Protein AF-A0A940ZZE0-F1 (afdb_monomer)

Structure (mmCIF, N/CA/C/O backbone):
data_AF-A0A940ZZE0-F1
#
_entry.id   AF-A0A940ZZE0-F1
#
loop_
_atom_site.group_PDB
_atom_site.id
_atom_site.type_symbol
_atom_site.label_atom_id
_atom_site.label_alt_id
_atom_site.label_comp_id
_atom_site.label_asym_id
_atom_site.label_entity_id
_atom_site.label_seq_id
_atom_site.pdbx_PDB_ins_code
_atom_site.Cartn_x
_atom_site.Cartn_y
_atom_site.Cartn_z
_atom_site.occupancy
_atom_site.B_iso_or_equiv
_atom_site.auth_seq_id
_atom_site.auth_comp_id
_atom_site.auth_asym_id
_atom_site.auth_atom_id
_atom_site.pdbx_PDB_model_num
ATOM 1 N N . MET A 1 1 ? -37.989 -3.573 22.981 1.00 34.88 1 MET A N 1
ATOM 2 C CA . MET A 1 1 ? -37.420 -4.863 22.551 1.00 34.88 1 MET A CA 1
ATOM 3 C C . MET A 1 1 ? -35.930 -4.614 22.302 1.00 34.88 1 MET A C 1
ATOM 5 O O . MET A 1 1 ? -35.555 -4.321 21.182 1.00 34.88 1 MET A O 1
ATOM 9 N N . GLU A 1 2 ? -35.185 -4.220 23.341 1.00 42.56 2 GLU A N 1
ATOM 10 C CA . GLU A 1 2 ? -34.459 -5.077 24.316 1.00 42.56 2 GLU A CA 1
ATOM 11 C C . GLU A 1 2 ? -32.979 -5.145 23.878 1.00 42.56 2 GLU A C 1
ATOM 13 O O . GLU A 1 2 ? -32.651 -5.805 22.905 1.00 42.56 2 GLU A O 1
ATOM 18 N N . ASN A 1 3 ? -32.125 -4.195 24.285 1.00 46.03 3 ASN A N 1
ATOM 19 C CA . ASN A 1 3 ? -31.324 -4.215 25.523 1.00 46.03 3 ASN A CA 1
ATOM 20 C C . ASN A 1 3 ? -30.795 -5.614 25.870 1.00 46.03 3 ASN A C 1
ATOM 22 O O . ASN A 1 3 ? -31.609 -6.418 26.294 1.00 46.03 3 ASN A O 1
ATOM 26 N N . ALA A 1 4 ? -29.470 -5.846 25.783 1.00 38.81 4 ALA A N 1
ATOM 27 C CA . ALA A 1 4 ? -28.677 -6.624 26.766 1.00 38.81 4 ALA A CA 1
ATOM 28 C C . ALA A 1 4 ? -27.261 -7.065 26.296 1.00 38.81 4 ALA A C 1
ATOM 30 O O . ALA A 1 4 ? -26.872 -8.194 26.555 1.00 38.81 4 ALA A O 1
ATOM 31 N N . GLU A 1 5 ? -26.425 -6.203 25.700 1.00 46.56 5 GLU A N 1
ATOM 32 C CA . GLU A 1 5 ? -24.957 -6.457 25.679 1.00 46.56 5 GLU A CA 1
ATOM 33 C C . GLU A 1 5 ? -24.127 -5.252 26.155 1.00 46.56 5 GLU A C 1
ATOM 35 O O . GLU A 1 5 ? -22.946 -5.088 25.870 1.00 46.56 5 GLU A O 1
ATOM 40 N N . THR A 1 6 ? -24.733 -4.444 27.022 1.00 44.09 6 THR A N 1
ATOM 41 C CA . THR A 1 6 ? -24.034 -3.647 28.042 1.00 44.09 6 THR A CA 1
ATOM 42 C C . THR A 1 6 ? -23.605 -4.501 29.247 1.00 44.09 6 THR A C 1
ATOM 44 O O . THR A 1 6 ? -23.423 -3.980 30.348 1.00 44.09 6 THR A O 1
ATOM 47 N N . LEU A 1 7 ? -23.433 -5.816 29.074 1.00 39.84 7 LEU A N 1
ATOM 48 C CA . LEU A 1 7 ? -23.031 -6.727 30.141 1.00 39.84 7 LEU A CA 1
ATOM 49 C C . LEU A 1 7 ? -21.526 -7.013 30.077 1.00 39.84 7 LEU A C 1
ATOM 51 O O . LEU A 1 7 ? -21.023 -7.752 29.238 1.00 39.84 7 LEU A O 1
ATOM 55 N N . SER A 1 8 ? -20.834 -6.432 31.062 1.00 38.31 8 SER A N 1
ATOM 56 C CA . SER A 1 8 ? -19.508 -6.809 31.565 1.00 38.31 8 SER A CA 1
ATOM 57 C C . SER A 1 8 ? -18.321 -6.662 30.604 1.00 38.31 8 SER A C 1
ATOM 59 O O . SER A 1 8 ? -17.751 -7.640 30.137 1.00 38.31 8 SER A O 1
ATOM 61 N N . PHE A 1 9 ? -17.833 -5.427 30.443 1.00 41.31 9 PHE A N 1
ATOM 62 C CA . PHE A 1 9 ? -16.424 -5.180 30.109 1.00 41.31 9 PHE A CA 1
ATOM 63 C C . PHE A 1 9 ? -15.627 -4.959 31.420 1.00 41.31 9 PHE A C 1
ATOM 65 O O . PHE A 1 9 ? -15.465 -3.809 31.838 1.00 41.31 9 PHE A O 1
ATOM 72 N N . PRO A 1 10 ? -15.106 -5.997 32.116 1.00 45.44 10 PRO A N 1
ATOM 73 C CA . PRO A 1 10 ? -14.154 -5.803 33.204 1.00 45.44 10 PRO A CA 1
ATOM 74 C C . PRO A 1 10 ? -12.768 -5.527 32.607 1.00 45.44 10 PRO A C 1
ATOM 76 O O . PRO A 1 10 ? -11.838 -6.308 32.747 1.00 45.44 10 PRO A O 1
ATOM 79 N N . TYR A 1 11 ? -12.610 -4.396 31.924 1.00 50.31 11 TYR A N 1
ATOM 80 C CA . TYR A 1 11 ? -11.310 -3.948 31.422 1.00 50.31 11 TYR A CA 1
ATOM 81 C C . TYR A 1 11 ? -11.148 -2.504 31.844 1.00 50.31 11 TYR A C 1
ATOM 83 O O . TYR A 1 11 ? -11.247 -1.554 31.066 1.00 50.31 11 TYR A O 1
ATOM 91 N N . ARG A 1 12 ? -10.911 -2.351 33.143 1.00 50.38 12 ARG A N 1
ATOM 92 C CA . ARG A 1 12 ? -10.324 -1.151 33.718 1.00 50.38 12 ARG A CA 1
ATOM 93 C C . ARG A 1 12 ? -8.897 -1.040 33.160 1.00 50.38 12 ARG A C 1
ATOM 95 O O . ARG A 1 12 ? -7.935 -1.370 33.841 1.00 50.38 12 ARG A O 1
ATOM 102 N N . CYS A 1 13 ? -8.773 -0.626 31.898 1.00 51.84 13 CYS A N 1
ATOM 103 C CA . CYS A 1 13 ? -7.517 -0.263 31.244 1.00 51.84 13 CYS A CA 1
ATOM 104 C C . CYS A 1 13 ? -7.089 1.065 31.891 1.00 51.84 13 CYS A C 1
ATOM 106 O O . CYS A 1 13 ? -7.411 2.152 31.419 1.00 51.84 13 CYS A O 1
ATOM 108 N N . ARG A 1 14 ? -6.504 0.967 33.090 1.00 48.03 14 ARG A N 1
ATOM 109 C CA . ARG A 1 14 ? -6.031 2.094 33.891 1.00 48.03 14 ARG A CA 1
ATOM 110 C C . ARG A 1 14 ? -4.828 2.704 33.163 1.00 48.03 14 ARG A C 1
ATOM 112 O O . ARG A 1 14 ? -3.725 2.181 33.242 1.00 48.03 14 ARG A O 1
ATOM 119 N N . SER A 1 15 ? -5.101 3.755 32.391 1.00 52.06 15 SER A N 1
ATOM 120 C CA . SER A 1 15 ? -4.232 4.895 32.042 1.00 52.06 15 SER A CA 1
ATOM 121 C C . SER A 1 15 ? -2.850 4.688 31.388 1.00 52.06 15 SER A C 1
ATOM 123 O O . SER A 1 15 ? -2.292 5.683 30.944 1.00 52.06 15 SER A O 1
ATOM 125 N N . HIS A 1 16 ? -2.297 3.476 31.245 1.00 55.97 16 HIS A N 1
ATOM 126 C CA . 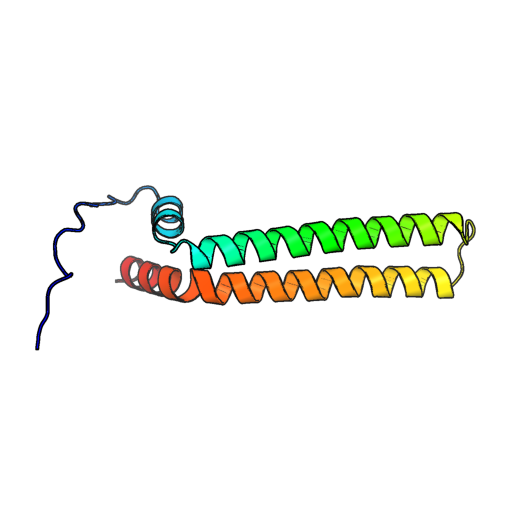HIS A 1 16 ? -0.897 3.313 30.803 1.00 55.97 16 HIS A CA 1
ATOM 127 C C . HIS A 1 16 ? -0.648 2.709 29.411 1.00 55.97 16 HIS A C 1
ATOM 129 O O . HIS A 1 16 ? 0.502 2.687 28.984 1.00 55.97 16 HIS A O 1
ATOM 135 N N . CYS A 1 17 ? -1.664 2.282 28.650 1.00 54.28 17 CYS A N 1
ATOM 136 C CA . CYS A 1 17 ? -1.444 1.846 27.259 1.00 54.28 17 CYS A CA 1
ATOM 137 C C . CYS A 1 17 ? -2.653 2.133 26.344 1.00 54.28 17 CYS A C 1
ATOM 139 O O . CYS A 1 17 ? -3.446 1.230 26.061 1.00 54.28 17 CYS A O 1
ATOM 141 N N . PRO A 1 18 ? -2.835 3.386 25.878 1.00 61.50 18 PRO A N 1
ATOM 142 C CA . PRO A 1 18 ? -3.939 3.736 24.982 1.00 61.50 18 PRO A CA 1
ATOM 143 C C . PRO A 1 18 ? -3.844 2.997 23.639 1.00 61.50 18 PRO A C 1
ATOM 145 O O . PRO A 1 18 ? -4.861 2.559 23.110 1.00 61.50 18 PRO A O 1
ATOM 148 N N . PHE A 1 19 ? -2.625 2.765 23.140 1.00 59.66 19 PHE A N 1
ATOM 149 C CA . PHE A 1 19 ? -2.383 2.066 21.876 1.00 59.66 19 PHE A CA 1
ATOM 150 C C . PHE A 1 19 ? -2.784 0.585 21.920 1.00 59.66 19 PHE A C 1
ATOM 152 O O . PHE A 1 19 ? -3.520 0.125 21.051 1.00 59.66 19 PHE A O 1
ATOM 159 N N . GLY A 1 20 ? -2.377 -0.157 22.955 1.00 58.97 20 GLY A N 1
ATOM 160 C CA . GLY A 1 20 ? -2.717 -1.580 23.082 1.00 58.97 20 GLY A CA 1
ATOM 161 C C . GLY A 1 20 ? -4.221 -1.821 23.236 1.00 58.97 20 GLY A C 1
ATOM 162 O O . GLY A 1 20 ? -4.768 -2.743 22.634 1.00 58.97 20 GLY A O 1
ATOM 163 N N . CYS A 1 21 ? -4.915 -0.946 23.972 1.00 62.06 21 CYS A N 1
ATOM 164 C CA . CYS A 1 21 ? -6.367 -1.027 24.149 1.00 62.06 21 CYS A CA 1
ATOM 165 C C . CYS A 1 21 ? -7.156 -0.600 22.885 1.00 62.06 21 CYS A C 1
ATOM 167 O O . CYS A 1 21 ? -8.303 -1.019 22.734 1.00 62.06 21 CYS A O 1
ATOM 169 N N . LEU A 1 22 ? -6.564 0.183 21.969 1.00 65.31 22 LEU A N 1
ATOM 170 C CA . LEU A 1 22 ? -7.166 0.545 20.674 1.00 65.31 22 LEU A CA 1
ATOM 171 C C . LEU A 1 22 ? -7.078 -0.618 19.675 1.00 65.31 22 LEU A C 1
ATOM 173 O O . LEU A 1 22 ? -8.064 -0.980 19.041 1.00 65.31 22 LEU A O 1
ATOM 177 N N . VAL A 1 23 ? -5.898 -1.234 19.596 1.00 67.06 23 VAL A N 1
ATOM 178 C CA . VAL A 1 23 ? -5.584 -2.332 18.674 1.00 67.06 23 VAL A CA 1
ATOM 179 C C . VAL A 1 23 ? -6.309 -3.627 19.073 1.00 67.06 23 VAL A C 1
ATOM 181 O O . VAL A 1 23 ? -6.812 -4.350 18.217 1.00 67.06 23 VAL A O 1
ATOM 184 N N . ALA A 1 24 ? -6.467 -3.887 20.376 1.00 62.12 24 ALA A N 1
ATOM 185 C CA . ALA A 1 24 ? -7.178 -5.063 20.889 1.00 62.12 24 ALA A CA 1
ATOM 186 C C . ALA A 1 24 ? -8.712 -5.018 20.713 1.00 62.12 24 ALA A C 1
ATOM 188 O O . ALA A 1 24 ? -9.381 -6.021 20.955 1.00 62.12 24 ALA A O 1
ATOM 189 N N . ARG A 1 25 ? -9.286 -3.870 20.321 1.00 71.50 25 ARG A N 1
ATOM 190 C CA . ARG A 1 25 ? -10.739 -3.692 20.126 1.00 71.50 25 ARG A CA 1
ATOM 191 C C . ARG A 1 25 ? -11.201 -3.866 18.680 1.00 71.50 25 ARG A C 1
ATOM 193 O O . ARG A 1 25 ? -12.401 -3.778 18.433 1.00 71.50 25 ARG A O 1
ATOM 200 N N . LEU A 1 26 ? -10.276 -4.091 17.751 1.00 80.75 26 LEU A N 1
ATOM 201 C CA . LEU A 1 26 ? -10.595 -4.280 16.342 1.00 80.75 26 LEU A CA 1
ATOM 202 C C . LEU A 1 26 ? -11.232 -5.650 16.096 1.00 80.75 26 LEU A C 1
ATOM 204 O O . LEU A 1 26 ? -10.797 -6.681 16.614 1.00 80.75 26 LEU A O 1
ATOM 208 N N . THR A 1 27 ? -12.261 -5.656 15.263 1.00 86.75 27 THR A N 1
ATOM 209 C CA . THR A 1 27 ? -12.922 -6.856 14.761 1.00 86.75 27 THR A CA 1
ATOM 210 C C . THR A 1 27 ? -12.002 -7.637 13.819 1.00 86.75 27 THR A C 1
ATOM 212 O O . THR A 1 27 ? -11.057 -7.104 13.236 1.00 86.75 27 THR A O 1
ATOM 215 N N . ARG A 1 28 ? -12.298 -8.929 13.615 1.00 87.25 28 ARG A N 1
ATOM 216 C CA . ARG A 1 28 ? -11.535 -9.785 12.683 1.00 87.25 28 ARG A CA 1
ATOM 217 C C . ARG A 1 28 ? -11.518 -9.224 11.254 1.00 87.25 28 ARG A C 1
ATOM 219 O O . ARG A 1 28 ? -10.523 -9.379 10.556 1.00 87.25 28 ARG A O 1
ATOM 226 N N . TRP A 1 29 ? -12.599 -8.563 10.838 1.00 89.19 29 TRP A N 1
ATOM 227 C CA . TRP A 1 29 ? -12.712 -7.942 9.518 1.00 89.19 29 TRP A CA 1
ATOM 228 C C . TRP A 1 29 ? -11.844 -6.689 9.385 1.00 89.19 29 TRP A C 1
ATOM 230 O O . TRP A 1 29 ? -11.159 -6.541 8.379 1.00 89.19 29 TRP A O 1
ATOM 240 N N . GLU A 1 30 ? -11.802 -5.830 10.406 1.00 88.88 30 GLU A N 1
ATOM 241 C CA . GLU A 1 30 ? -10.904 -4.665 10.420 1.00 88.88 30 GLU A CA 1
ATOM 242 C C . GLU A 1 30 ? -9.435 -5.100 10.379 1.00 88.88 30 GLU A C 1
ATOM 244 O O . GLU A 1 30 ? -8.647 -4.538 9.622 1.00 88.88 30 GLU A O 1
ATOM 249 N N . TRP A 1 31 ? -9.078 -6.164 11.105 1.00 90.25 31 TRP A N 1
ATOM 250 C CA . TRP A 1 31 ? -7.751 -6.775 11.011 1.00 90.25 31 TRP A CA 1
ATOM 251 C C . TRP A 1 31 ? -7.434 -7.314 9.617 1.00 90.25 31 TRP A C 1
ATOM 253 O O . TRP A 1 31 ? -6.340 -7.073 9.112 1.00 90.25 31 TRP A O 1
ATOM 263 N N . ALA A 1 32 ? -8.372 -8.016 8.979 1.00 93.38 32 ALA A N 1
ATOM 264 C CA . ALA A 1 32 ? -8.181 -8.519 7.620 1.00 93.38 32 ALA A CA 1
ATOM 265 C C . ALA A 1 32 ? -7.941 -7.372 6.624 1.00 93.38 32 ALA A C 1
ATOM 267 O O . ALA A 1 32 ? -7.021 -7.447 5.813 1.00 93.38 32 ALA A O 1
ATOM 268 N N . ILE A 1 33 ? -8.712 -6.286 6.728 1.00 94.31 33 ILE A N 1
ATOM 269 C CA . ILE A 1 33 ? -8.547 -5.093 5.888 1.00 94.31 33 ILE A CA 1
ATOM 270 C C . ILE A 1 33 ? -7.192 -4.425 6.148 1.00 94.31 33 ILE A C 1
ATOM 272 O O . ILE A 1 33 ? -6.507 -4.065 5.192 1.00 94.31 33 ILE A O 1
ATOM 276 N N . LEU A 1 34 ? -6.765 -4.292 7.409 1.00 93.44 34 LEU A N 1
ATOM 277 C CA . LEU A 1 34 ? -5.452 -3.733 7.747 1.00 93.44 34 LEU A CA 1
ATOM 278 C C . LEU A 1 34 ? -4.309 -4.574 7.179 1.00 93.44 34 LEU A C 1
ATOM 280 O O . LEU A 1 34 ? -3.396 -4.023 6.572 1.00 93.44 34 LEU A O 1
ATOM 284 N N . LEU A 1 35 ? -4.369 -5.898 7.333 1.00 95.31 35 LEU A N 1
ATOM 285 C CA . LEU A 1 35 ? -3.353 -6.802 6.792 1.00 95.31 35 LEU A CA 1
ATOM 286 C C . LEU A 1 35 ? -3.290 -6.729 5.265 1.00 95.31 35 LEU A C 1
ATOM 288 O O . LEU A 1 35 ? -2.195 -6.659 4.712 1.00 95.31 35 LEU A O 1
ATOM 292 N N . LEU A 1 36 ? -4.442 -6.685 4.589 1.00 96.69 36 LEU A N 1
ATOM 293 C CA . LEU A 1 36 ? -4.502 -6.502 3.138 1.00 96.69 36 LEU A CA 1
ATOM 294 C C . LEU A 1 36 ? -3.923 -5.153 2.707 1.00 96.69 36 LEU A C 1
ATOM 296 O O . LEU A 1 36 ? -3.183 -5.098 1.734 1.00 96.69 36 LEU A O 1
ATOM 300 N N . THR A 1 37 ? -4.214 -4.089 3.452 1.00 97.19 37 THR A N 1
ATOM 301 C CA . THR A 1 37 ? -3.739 -2.728 3.164 1.00 97.19 37 THR A CA 1
ATOM 302 C C . THR A 1 37 ? -2.225 -2.598 3.354 1.00 97.19 37 THR A C 1
ATOM 304 O O . THR A 1 37 ? -1.527 -2.013 2.531 1.00 97.19 37 THR A O 1
ATOM 307 N N . ILE A 1 38 ? -1.681 -3.174 4.428 1.00 95.94 38 ILE A N 1
ATOM 308 C CA . ILE A 1 38 ? -0.229 -3.216 4.655 1.00 95.94 38 ILE A CA 1
ATOM 309 C C . ILE A 1 38 ? 0.434 -4.069 3.571 1.00 95.94 38 ILE A C 1
ATOM 311 O O . ILE A 1 38 ? 1.428 -3.657 2.973 1.00 95.94 38 ILE A O 1
ATOM 315 N N . GLY A 1 39 ? -0.148 -5.235 3.280 1.00 97.56 39 GLY A N 1
ATOM 316 C CA . GLY A 1 39 ? 0.320 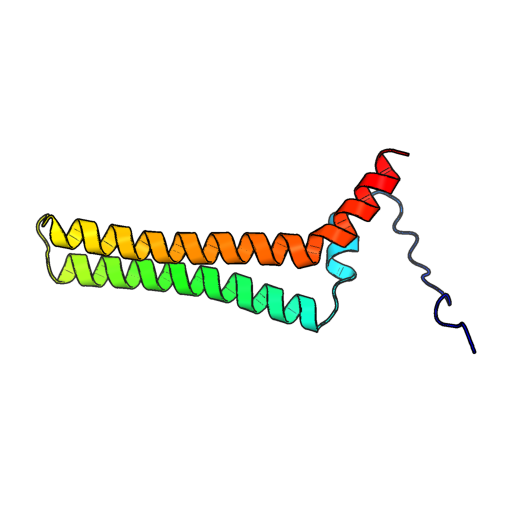-6.126 2.227 1.00 97.56 39 GLY A CA 1
ATOM 317 C C . GLY A 1 39 ? 0.340 -5.457 0.853 1.00 97.56 39 GLY A C 1
ATOM 318 O O . GLY A 1 39 ? 1.310 -5.627 0.122 1.00 97.56 39 GLY A O 1
ATOM 319 N N . SER A 1 40 ? -0.671 -4.651 0.512 1.00 97.50 40 SER A N 1
ATOM 320 C CA . SER A 1 40 ? -0.724 -3.951 -0.775 1.00 97.50 40 SER A CA 1
ATOM 321 C C . SER A 1 40 ? 0.342 -2.868 -0.906 1.00 97.50 40 SER A C 1
ATOM 323 O O . SER A 1 40 ? 0.923 -2.746 -1.978 1.00 97.50 40 SER A O 1
ATOM 325 N N . VAL A 1 41 ? 0.647 -2.117 0.159 1.00 97.81 41 VAL A N 1
ATOM 326 C CA . VAL A 1 41 ? 1.738 -1.121 0.137 1.00 97.81 41 VAL A CA 1
ATOM 327 C C . VAL A 1 41 ? 3.091 -1.805 -0.055 1.00 97.81 41 VAL A C 1
ATOM 329 O O . VAL A 1 41 ? 3.873 -1.380 -0.899 1.00 97.81 41 VAL A O 1
ATOM 332 N N . ILE A 1 42 ? 3.347 -2.898 0.671 1.00 97.81 42 ILE A N 1
ATOM 333 C CA . ILE A 1 42 ? 4.587 -3.676 0.519 1.00 97.81 42 ILE A CA 1
ATOM 334 C C . ILE A 1 42 ? 4.684 -4.259 -0.896 1.00 97.81 42 ILE A C 1
ATOM 336 O O . ILE A 1 42 ? 5.735 -4.180 -1.525 1.00 97.81 42 ILE A O 1
ATOM 340 N N . ALA A 1 43 ? 3.591 -4.818 -1.420 1.00 97.69 43 ALA A N 1
ATOM 341 C CA . ALA A 1 43 ? 3.554 -5.350 -2.777 1.00 97.69 43 ALA A CA 1
ATOM 342 C C . ALA A 1 43 ? 3.810 -4.261 -3.831 1.00 97.69 43 ALA A C 1
ATOM 344 O O . ALA A 1 43 ? 4.541 -4.508 -4.788 1.00 97.69 43 ALA A O 1
ATOM 345 N N . ALA A 1 44 ? 3.250 -3.061 -3.647 1.00 97.31 44 ALA A N 1
ATOM 346 C CA . ALA A 1 44 ? 3.485 -1.923 -4.530 1.00 97.31 44 ALA A CA 1
ATOM 347 C C . ALA A 1 44 ? 4.957 -1.485 -4.516 1.00 97.31 44 ALA A C 1
ATOM 349 O O . ALA A 1 44 ? 5.526 -1.282 -5.585 1.00 97.31 44 ALA A O 1
ATOM 350 N N . GLU A 1 45 ? 5.589 -1.407 -3.342 1.00 97.50 45 GLU A N 1
ATOM 351 C CA . GLU A 1 45 ? 7.012 -1.062 -3.213 1.00 97.50 45 GLU A CA 1
ATOM 352 C C . GLU A 1 45 ? 7.908 -2.089 -3.917 1.00 97.50 45 GLU A C 1
ATOM 354 O O . GLU A 1 45 ? 8.752 -1.733 -4.736 1.00 97.50 45 GLU A O 1
ATOM 359 N N . VAL A 1 46 ? 7.670 -3.384 -3.676 1.00 97.88 46 VAL A N 1
ATOM 360 C CA . VAL A 1 46 ? 8.427 -4.464 -4.331 1.00 97.88 46 VAL A CA 1
ATOM 361 C C . VAL A 1 46 ? 8.243 -4.423 -5.850 1.00 97.88 46 VAL A C 1
ATOM 363 O O . VAL A 1 46 ? 9.201 -4.632 -6.595 1.00 97.88 46 VAL A O 1
ATOM 366 N N . MET A 1 47 ? 7.030 -4.127 -6.325 1.00 96.50 47 MET A N 1
ATOM 367 C CA . MET A 1 47 ? 6.757 -3.969 -7.751 1.00 96.50 47 MET A CA 1
ATOM 368 C C . MET A 1 47 ? 7.468 -2.742 -8.337 1.00 96.50 47 MET A C 1
ATOM 370 O O . MET A 1 47 ? 8.017 -2.841 -9.432 1.00 96.50 47 MET A O 1
ATOM 374 N N . ASN A 1 48 ? 7.515 -1.616 -7.617 1.00 97.06 48 ASN A N 1
ATOM 375 C CA . ASN A 1 48 ? 8.276 -0.437 -8.031 1.00 97.06 48 ASN A CA 1
ATOM 376 C C . ASN A 1 48 ? 9.764 -0.766 -8.191 1.00 97.06 48 ASN A C 1
ATOM 378 O O . ASN A 1 48 ? 10.329 -0.520 -9.254 1.00 97.06 48 ASN A O 1
ATOM 382 N N . THR A 1 49 ? 10.372 -1.426 -7.201 1.00 96.81 49 THR A N 1
ATOM 383 C CA . THR A 1 49 ? 11.769 -1.875 -7.292 1.00 96.81 49 THR A CA 1
ATOM 384 C C . THR A 1 49 ? 11.984 -2.848 -8.455 1.00 96.81 49 THR A C 1
ATOM 386 O O . THR A 1 49 ? 12.981 -2.753 -9.168 1.00 96.81 49 THR A O 1
ATOM 389 N N . ALA A 1 50 ? 11.053 -3.776 -8.702 1.00 97.12 50 ALA A N 1
ATOM 390 C CA . ALA A 1 50 ? 11.142 -4.682 -9.848 1.00 97.12 50 ALA A CA 1
ATOM 391 C C . ALA A 1 50 ? 11.106 -3.926 -11.188 1.00 97.12 50 ALA A C 1
ATOM 393 O O . ALA A 1 50 ? 11.890 -4.237 -12.086 1.00 97.12 50 ALA A O 1
ATOM 394 N N . VAL A 1 51 ? 10.238 -2.917 -11.322 1.00 95.44 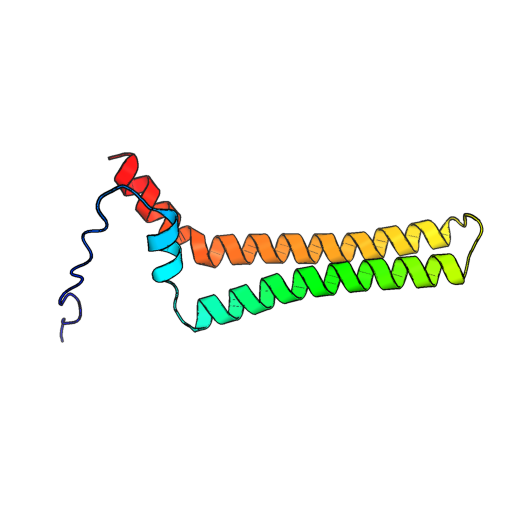51 VAL A N 1
ATOM 395 C CA . VAL A 1 51 ? 10.183 -2.056 -12.512 1.00 95.44 51 VAL A CA 1
ATOM 396 C C . VAL A 1 51 ? 11.477 -1.261 -12.668 1.00 95.44 51 VAL A C 1
ATOM 398 O O . VAL A 1 51 ? 12.019 -1.231 -13.769 1.00 95.44 51 VAL A O 1
ATOM 401 N N . GLU A 1 52 ? 12.014 -0.678 -11.596 1.00 94.81 52 GLU A N 1
ATOM 402 C CA . GLU A 1 52 ? 13.305 0.020 -11.625 1.00 94.81 52 GLU A CA 1
ATOM 403 C C . GLU A 1 52 ? 14.430 -0.888 -12.136 1.00 94.81 52 GLU A C 1
ATOM 405 O O . GLU A 1 52 ? 15.139 -0.502 -13.064 1.00 94.81 52 GLU A O 1
ATOM 410 N N . ILE A 1 53 ? 14.527 -2.119 -11.615 1.00 96.19 53 ILE A N 1
ATOM 411 C CA . ILE A 1 53 ? 15.522 -3.113 -12.046 1.00 96.19 53 ILE A CA 1
ATOM 412 C C . ILE A 1 53 ? 15.360 -3.453 -13.532 1.00 96.19 53 ILE A C 1
ATOM 414 O O . ILE A 1 53 ? 16.348 -3.521 -14.263 1.00 96.19 53 ILE A O 1
ATOM 418 N N . VAL A 1 54 ? 14.128 -3.672 -14.002 1.00 95.81 54 VAL A N 1
ATOM 419 C CA . VAL A 1 54 ? 13.861 -3.988 -15.415 1.00 95.81 54 VAL A CA 1
ATOM 420 C C . VAL A 1 54 ? 14.217 -2.811 -16.319 1.00 95.81 54 VAL A C 1
ATOM 422 O O . VAL A 1 54 ? 14.808 -3.013 -17.380 1.00 95.81 54 VAL A O 1
ATOM 425 N N . VAL A 1 55 ? 13.886 -1.587 -15.909 1.00 94.44 55 VAL A N 1
ATOM 426 C CA . VAL A 1 55 ? 14.219 -0.369 -16.655 1.00 94.44 55 VAL A CA 1
ATOM 427 C C . VAL A 1 55 ? 15.735 -0.170 -16.719 1.00 94.44 55 VAL A C 1
ATOM 429 O O . VAL A 1 55 ? 16.248 0.110 -17.800 1.00 94.44 55 VAL A O 1
ATOM 432 N N . ASP A 1 56 ? 16.455 -0.386 -15.616 1.00 93.25 56 ASP A N 1
ATOM 433 C CA . ASP A 1 56 ? 17.921 -0.276 -15.569 1.00 93.25 56 ASP A CA 1
ATOM 434 C C . ASP A 1 56 ? 18.619 -1.359 -16.396 1.00 93.25 56 ASP A C 1
ATOM 436 O O . ASP A 1 56 ? 19.631 -1.094 -17.047 1.00 93.25 56 ASP A O 1
ATOM 440 N N . LEU A 1 57 ? 18.051 -2.568 -16.440 1.00 94.44 57 LEU A N 1
ATOM 441 C CA . LEU A 1 57 ? 18.534 -3.634 -17.315 1.00 94.44 57 LEU A CA 1
ATOM 442 C C . LEU A 1 57 ? 18.288 -3.310 -18.797 1.00 94.44 57 LEU A C 1
ATOM 444 O O . LEU A 1 57 ? 19.137 -3.593 -19.642 1.00 94.44 57 LEU A O 1
ATOM 448 N N . ALA A 1 58 ? 17.130 -2.731 -19.123 1.00 93.25 58 ALA A N 1
ATOM 449 C CA . ALA A 1 58 ? 16.755 -2.403 -20.495 1.00 93.25 58 ALA A CA 1
ATOM 450 C C . ALA A 1 58 ? 17.488 -1.165 -21.035 1.00 93.25 58 ALA A C 1
ATOM 452 O O . ALA A 1 58 ? 17.765 -1.102 -22.233 1.00 93.25 58 ALA A O 1
ATOM 453 N N . GLN A 1 59 ? 17.782 -0.176 -20.185 1.00 91.81 59 GLN A N 1
ATOM 454 C CA . GLN A 1 59 ? 18.442 1.084 -20.538 1.00 91.81 59 GLN A CA 1
ATOM 455 C C . GLN A 1 59 ? 19.541 1.424 -19.511 1.00 91.81 59 GLN A C 1
ATOM 457 O O . GLN A 1 59 ? 19.309 2.212 -18.598 1.00 91.81 59 GLN A O 1
ATOM 462 N N . PRO A 1 60 ? 20.767 0.887 -19.683 1.00 83.56 60 PRO A N 1
ATOM 463 C CA . PRO A 1 60 ? 21.878 1.110 -18.748 1.00 83.56 60 PRO A CA 1
ATOM 464 C C . PRO A 1 60 ? 22.378 2.561 -18.704 1.00 83.56 60 PRO A C 1
ATOM 466 O O . PRO A 1 60 ? 23.025 2.977 -17.748 1.00 83.56 60 PRO A O 1
ATOM 469 N N . ASN A 1 61 ? 22.111 3.326 -19.766 1.00 87.81 61 ASN A N 1
ATOM 470 C CA . ASN A 1 61 ? 22.415 4.749 -19.847 1.00 87.81 61 ASN A CA 1
ATOM 471 C C . ASN A 1 61 ? 21.141 5.560 -19.614 1.00 87.81 61 ASN A C 1
ATOM 473 O O . ASN A 1 61 ? 20.052 5.141 -20.007 1.00 87.81 61 ASN A O 1
ATOM 477 N N . PHE A 1 62 ? 21.288 6.752 -19.035 1.00 82.62 62 PHE A N 1
ATOM 478 C CA . PHE A 1 62 ? 20.152 7.628 -18.771 1.00 82.62 62 PHE A CA 1
ATOM 479 C C . PHE A 1 62 ? 19.385 7.950 -20.062 1.00 82.62 62 PHE A C 1
ATOM 481 O O . PHE A 1 62 ? 19.933 8.543 -20.994 1.00 82.62 62 PHE A O 1
ATOM 488 N N . HIS A 1 63 ? 18.101 7.591 -20.086 1.00 89.88 63 HIS A N 1
ATOM 489 C CA . HIS A 1 63 ? 17.176 7.918 -21.163 1.00 89.88 63 HIS A CA 1
ATOM 490 C C . HIS A 1 63 ? 15.952 8.637 -20.574 1.00 89.88 63 HIS A C 1
ATOM 492 O O . HIS A 1 63 ? 15.385 8.153 -19.593 1.00 89.88 63 HIS A O 1
ATOM 498 N N . PRO A 1 64 ? 15.482 9.755 -21.158 1.00 90.44 64 PRO A N 1
ATOM 499 C CA . PRO A 1 64 ? 14.373 10.532 -20.594 1.00 90.44 64 PR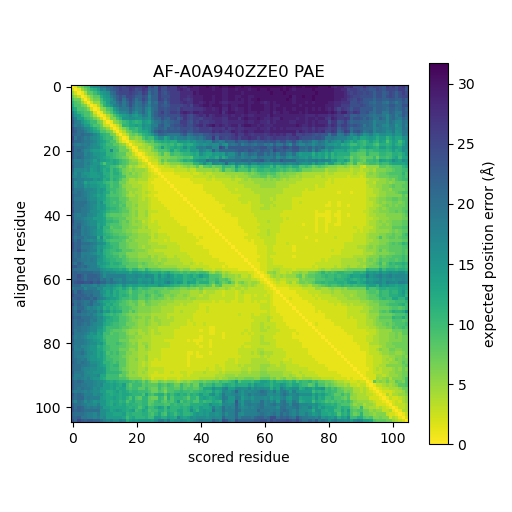O A CA 1
ATOM 500 C C . PRO A 1 64 ? 13.092 9.703 -20.398 1.00 90.44 64 PRO A C 1
ATOM 502 O O . PRO A 1 64 ? 12.427 9.826 -19.375 1.00 90.44 64 PRO A O 1
ATOM 505 N N . LEU A 1 65 ? 12.788 8.786 -21.325 1.00 91.25 65 LEU A N 1
ATOM 506 C CA . LEU A 1 65 ? 11.648 7.865 -21.188 1.00 91.25 65 LEU A CA 1
ATOM 507 C C . LEU A 1 65 ? 11.807 6.859 -20.034 1.00 91.25 65 LEU A C 1
ATOM 509 O O . LEU A 1 65 ? 10.815 6.488 -19.415 1.00 91.25 65 LEU A O 1
ATOM 513 N N . ALA A 1 66 ? 13.037 6.426 -19.736 1.00 90.38 66 ALA A N 1
ATOM 514 C CA . ALA A 1 66 ? 13.310 5.523 -18.619 1.00 90.38 66 ALA A CA 1
ATOM 515 C C . ALA A 1 66 ? 13.078 6.231 -17.276 1.00 90.38 66 ALA A C 1
ATOM 517 O O . ALA A 1 66 ? 12.492 5.645 -16.371 1.00 90.38 66 ALA A O 1
ATOM 518 N N . GLY A 1 67 ? 13.455 7.513 -17.180 1.00 90.25 67 GLY A N 1
ATOM 519 C CA . GLY A 1 67 ? 13.124 8.359 -16.030 1.00 90.25 67 GLY A CA 1
ATOM 520 C C . GLY A 1 67 ? 11.614 8.468 -15.815 1.00 90.25 67 GLY A C 1
ATOM 521 O O . GLY A 1 67 ? 11.123 8.139 -14.741 1.00 90.25 67 GLY A O 1
ATOM 522 N N . MET A 1 68 ? 10.861 8.792 -16.872 1.00 93.19 68 MET A N 1
ATOM 523 C CA . MET A 1 68 ? 9.396 8.872 -16.794 1.00 93.19 68 MET A CA 1
ATOM 524 C C . MET A 1 68 ? 8.746 7.554 -16.351 1.00 93.19 68 MET A C 1
ATOM 526 O O . MET A 1 68 ? 7.769 7.572 -15.606 1.00 93.19 68 MET A O 1
ATOM 530 N N . ALA A 1 69 ? 9.267 6.408 -16.797 1.00 92.75 69 ALA A N 1
ATOM 531 C CA . ALA A 1 69 ? 8.754 5.105 -16.380 1.00 92.75 69 ALA A CA 1
ATOM 532 C C . ALA A 1 69 ? 8.933 4.872 -14.870 1.00 92.75 69 ALA A C 1
ATOM 534 O O . ALA A 1 69 ? 8.006 4.397 -14.212 1.00 92.75 69 ALA A O 1
ATOM 535 N N . LYS A 1 70 ? 10.092 5.253 -14.317 1.00 93.06 70 LYS A N 1
ATOM 536 C CA . LYS A 1 70 ? 10.366 5.177 -12.875 1.00 93.06 70 LYS A CA 1
ATOM 537 C C . LYS A 1 70 ? 9.477 6.129 -12.076 1.00 93.06 70 LYS A C 1
ATOM 539 O O . LYS A 1 70 ? 8.889 5.716 -11.082 1.00 93.06 70 LYS A O 1
ATOM 544 N N . ASP A 1 71 ? 9.289 7.358 -12.552 1.00 95.69 71 ASP A N 1
ATOM 545 C CA . ASP A 1 71 ? 8.420 8.340 -11.890 1.00 95.69 71 ASP A CA 1
ATOM 546 C C . ASP A 1 71 ? 6.962 7.858 -11.813 1.00 95.69 71 ASP A C 1
ATOM 548 O O . ASP A 1 71 ? 6.289 8.020 -10.793 1.00 95.69 71 ASP A O 1
ATO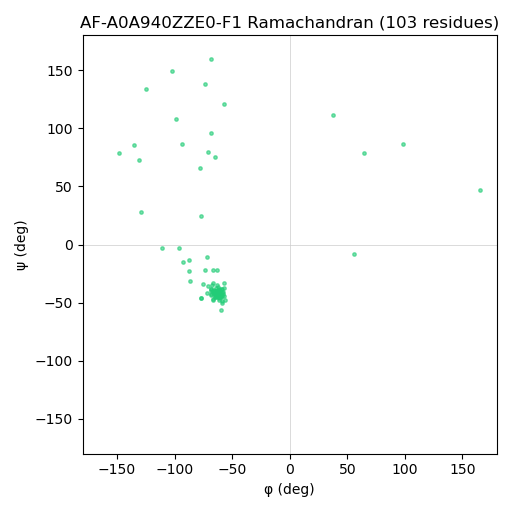M 552 N N . VAL A 1 72 ? 6.465 7.220 -12.877 1.00 95.69 72 VAL A N 1
ATOM 553 C CA . VAL A 1 72 ? 5.116 6.635 -12.900 1.00 95.69 72 VAL A CA 1
ATOM 554 C C . VAL A 1 72 ? 5.001 5.459 -11.928 1.00 95.69 72 VAL A C 1
ATOM 556 O O . VAL A 1 72 ? 3.988 5.346 -11.234 1.00 95.69 72 VAL A O 1
ATOM 559 N N . ALA A 1 73 ? 6.024 4.605 -11.842 1.00 94.19 73 ALA A N 1
ATOM 560 C CA . ALA A 1 73 ? 6.047 3.490 -10.898 1.00 94.19 73 ALA A CA 1
ATOM 561 C C . ALA A 1 73 ? 6.030 3.987 -9.438 1.00 94.19 73 ALA A C 1
ATOM 563 O O . ALA A 1 73 ? 5.182 3.552 -8.652 1.00 94.19 73 ALA A O 1
ATOM 564 N N . ALA A 1 74 ? 6.840 4.998 -9.110 1.00 94.50 74 ALA A N 1
ATOM 565 C CA . ALA A 1 74 ? 6.820 5.652 -7.802 1.00 94.50 74 ALA A CA 1
ATOM 566 C C . ALA A 1 74 ? 5.466 6.333 -7.518 1.00 94.50 74 ALA A C 1
ATOM 568 O O . ALA A 1 74 ? 4.944 6.276 -6.400 1.00 94.50 74 ALA A O 1
ATOM 569 N N . GLY A 1 75 ? 4.838 6.919 -8.542 1.00 95.88 75 GLY A N 1
ATOM 570 C CA . GLY A 1 75 ? 3.484 7.468 -8.457 1.00 95.88 75 GLY A CA 1
ATOM 571 C C . GLY A 1 75 ? 2.433 6.421 -8.071 1.00 95.88 75 GLY A C 1
ATOM 572 O O . GLY A 1 75 ? 1.545 6.709 -7.265 1.00 95.88 75 GLY A O 1
ATOM 573 N N . ALA A 1 76 ? 2.547 5.188 -8.572 1.00 95.25 76 ALA A N 1
ATOM 574 C CA . ALA A 1 76 ? 1.650 4.094 -8.196 1.00 95.25 76 ALA A CA 1
ATOM 575 C C . ALA A 1 76 ? 1.805 3.693 -6.715 1.00 95.25 76 ALA A C 1
ATOM 577 O O . ALA A 1 76 ? 0.805 3.464 -6.021 1.00 95.25 76 ALA A O 1
ATOM 578 N N . VAL A 1 77 ? 3.039 3.676 -6.196 1.00 96.62 77 VAL A N 1
ATOM 579 C CA . VAL A 1 77 ? 3.300 3.451 -4.762 1.00 96.62 77 VAL A CA 1
ATOM 580 C C . VAL A 1 77 ? 2.676 4.561 -3.920 1.00 96.62 77 VAL A C 1
ATOM 582 O O . VAL A 1 77 ? 1.995 4.269 -2.937 1.00 96.62 77 VAL A O 1
ATOM 585 N N . LEU A 1 78 ? 2.818 5.825 -4.335 1.00 96.62 78 LEU A N 1
ATOM 586 C CA . LEU A 1 78 ? 2.235 6.969 -3.630 1.00 96.62 78 LEU A CA 1
ATOM 587 C C . LEU A 1 78 ? 0.708 6.869 -3.529 1.00 96.62 78 LEU A C 1
ATOM 589 O O . LEU A 1 78 ? 0.146 7.074 -2.453 1.00 96.62 78 LEU A O 1
ATOM 593 N N . VAL A 1 79 ? 0.028 6.514 -4.623 1.00 97.44 79 VAL A N 1
ATOM 594 C CA . VAL A 1 79 ? -1.430 6.300 -4.613 1.00 97.44 79 VAL A CA 1
ATOM 595 C C . VAL A 1 79 ? -1.813 5.196 -3.623 1.00 97.44 79 VAL A C 1
ATOM 597 O O . VAL A 1 79 ? -2.756 5.360 -2.845 1.00 97.44 79 VAL A O 1
ATOM 600 N N . THR A 1 80 ? -1.053 4.100 -3.597 1.00 96.88 80 THR A N 1
ATOM 601 C CA . THR A 1 80 ? -1.281 2.985 -2.663 1.00 96.88 80 THR A CA 1
ATOM 602 C C . THR A 1 80 ? -1.055 3.409 -1.208 1.00 96.88 80 THR A C 1
ATOM 604 O O . THR A 1 80 ? -1.843 3.064 -0.328 1.00 96.88 80 THR A O 1
ATOM 607 N N . ALA A 1 81 ? -0.036 4.228 -0.941 1.00 97.00 81 ALA A N 1
ATOM 608 C CA . ALA A 1 81 ? 0.227 4.776 0.387 1.00 97.00 81 ALA A CA 1
ATOM 609 C C . ALA A 1 81 ? -0.896 5.717 0.862 1.00 97.00 81 ALA A C 1
ATOM 611 O O . ALA A 1 81 ? -1.329 5.632 2.012 1.00 97.00 81 ALA A O 1
ATOM 612 N N . ILE A 1 82 ? -1.426 6.571 -0.022 1.00 97.69 82 ILE A N 1
ATOM 613 C CA . ILE A 1 82 ? -2.579 7.432 0.289 1.00 97.69 82 ILE A CA 1
ATOM 614 C C . ILE A 1 82 ? -3.801 6.577 0.634 1.00 97.69 82 ILE A C 1
ATOM 616 O O . ILE A 1 82 ? -4.473 6.837 1.633 1.00 97.69 82 ILE A O 1
ATOM 620 N N . GLN A 1 83 ? -4.072 5.527 -0.145 1.00 97.00 83 GLN A N 1
ATOM 621 C CA . GLN A 1 83 ? -5.162 4.596 0.144 1.00 97.00 83 GLN A CA 1
ATOM 622 C C . GLN A 1 83 ? -4.993 3.943 1.526 1.00 97.00 83 GLN A C 1
ATOM 624 O O . GLN A 1 83 ? -5.967 3.857 2.280 1.00 97.00 83 GLN A O 1
ATOM 629 N N . ALA A 1 84 ? -3.769 3.564 1.898 1.00 97.00 84 ALA A N 1
ATOM 630 C CA . ALA A 1 84 ? -3.490 2.995 3.209 1.00 97.00 84 ALA A CA 1
ATOM 631 C C . ALA A 1 84 ? -3.760 3.975 4.359 1.00 97.00 84 ALA A C 1
ATOM 633 O O . ALA A 1 84 ? -4.355 3.594 5.371 1.00 97.00 84 ALA A O 1
ATOM 634 N N . VAL A 1 85 ? -3.403 5.251 4.185 1.00 96.19 85 VAL A N 1
ATOM 635 C CA . VAL A 1 85 ? -3.730 6.312 5.150 1.00 96.19 85 VAL A CA 1
ATOM 636 C C . VAL A 1 85 ? -5.243 6.469 5.298 1.00 96.19 85 VAL A C 1
ATOM 638 O O . VAL A 1 85 ? -5.741 6.533 6.422 1.00 96.19 85 VAL A O 1
ATOM 641 N N . LEU A 1 86 ? -5.991 6.482 4.191 1.00 96.12 86 LEU A N 1
ATOM 642 C CA . LEU A 1 86 ? -7.452 6.602 4.224 1.00 96.12 86 LEU A CA 1
ATOM 643 C C . LEU A 1 86 ? -8.103 5.436 4.980 1.00 96.12 86 LEU A C 1
ATOM 645 O O . LEU A 1 86 ? -8.962 5.667 5.830 1.00 96.12 86 LEU A O 1
ATOM 649 N N . VAL A 1 87 ? -7.665 4.198 4.737 1.00 94.56 87 VAL A N 1
ATOM 650 C CA . VAL A 1 87 ? 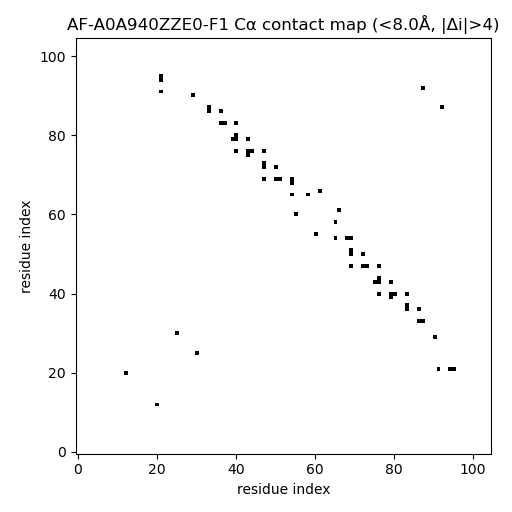-8.146 3.029 5.493 1.00 94.56 87 VAL A CA 1
ATOM 651 C C . VAL A 1 87 ? -7.805 3.145 6.975 1.00 94.56 87 VAL A C 1
ATOM 653 O O . VAL A 1 87 ? -8.663 2.891 7.821 1.00 94.56 87 VAL A O 1
ATOM 656 N N . GLY A 1 88 ? -6.588 3.586 7.303 1.00 90.88 88 GLY A N 1
ATOM 657 C CA . GLY A 1 88 ? -6.185 3.849 8.682 1.00 90.88 88 GLY A CA 1
ATOM 658 C C . GLY A 1 88 ? -7.103 4.862 9.372 1.00 90.88 88 GLY A C 1
ATOM 659 O O . GLY A 1 88 ? -7.545 4.623 10.492 1.00 90.88 88 GLY A O 1
ATOM 660 N N . ILE A 1 89 ? -7.463 5.955 8.694 1.00 90.06 89 ILE A N 1
ATOM 661 C CA . ILE A 1 89 ? -8.397 6.961 9.223 1.00 90.06 89 ILE A CA 1
ATOM 662 C C . ILE A 1 89 ? -9.794 6.366 9.436 1.00 90.06 89 ILE A C 1
ATOM 664 O O . ILE A 1 89 ? -10.412 6.634 10.463 1.00 90.06 89 ILE A O 1
ATOM 668 N N . VAL A 1 90 ? -10.296 5.546 8.511 1.00 89.62 90 VAL A N 1
ATOM 669 C CA . VAL A 1 90 ? -11.626 4.927 8.639 1.00 89.62 90 VAL A CA 1
ATOM 670 C C . VAL A 1 90 ? -11.686 3.974 9.835 1.00 89.62 90 VAL A C 1
ATOM 672 O O . VAL A 1 90 ? -12.644 4.021 10.605 1.00 89.62 90 VAL A O 1
ATOM 67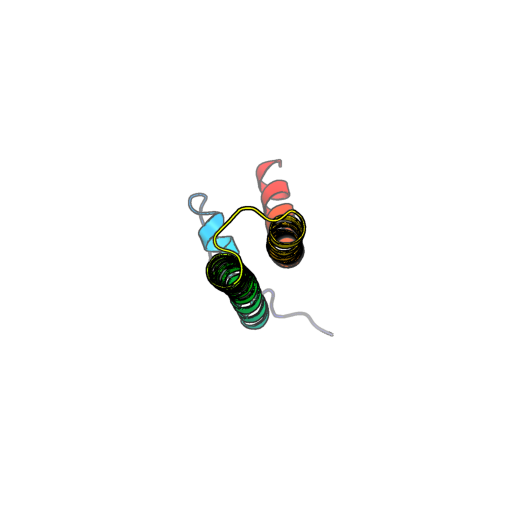5 N N . ILE A 1 91 ? -10.655 3.148 10.024 1.00 88.12 91 ILE A N 1
ATOM 676 C CA . ILE A 1 91 ? -10.619 2.136 11.089 1.00 88.12 91 ILE A CA 1
ATOM 677 C C . ILE A 1 91 ? -10.300 2.770 12.451 1.00 88.12 91 ILE A C 1
ATOM 679 O O . ILE A 1 91 ? -10.971 2.500 13.448 1.00 88.12 91 ILE A O 1
ATOM 683 N N . PHE A 1 92 ? -9.295 3.646 12.518 1.00 84.75 92 PHE A N 1
ATOM 684 C CA . PHE A 1 92 ? -8.824 4.217 13.782 1.00 84.75 92 PHE A CA 1
ATOM 685 C C . PHE A 1 92 ? -9.478 5.554 14.150 1.00 84.75 92 PHE A C 1
ATOM 687 O O . PHE A 1 92 ? -9.420 5.944 15.316 1.00 84.75 92 PHE A O 1
ATOM 694 N N . GLY A 1 93 ? -10.146 6.242 13.221 1.00 81.00 93 GLY A N 1
ATOM 695 C CA . GLY A 1 93 ? -10.753 7.560 13.438 1.00 81.00 93 GLY A CA 1
ATOM 696 C C . GLY A 1 93 ? -11.811 7.593 14.549 1.00 81.00 93 GLY A C 1
ATOM 697 O O . GLY A 1 93 ? -11.644 8.349 15.510 1.00 81.00 93 GLY A O 1
ATOM 698 N N . PRO A 1 94 ? -12.878 6.771 14.493 1.00 77.38 94 PRO A N 1
ATOM 699 C CA . PRO A 1 94 ? -13.907 6.762 15.536 1.00 77.38 94 PRO A CA 1
ATOM 700 C C . PRO A 1 94 ? -13.382 6.334 16.925 1.00 77.38 94 PRO A C 1
ATOM 702 O O . PRO A 1 94 ? -13.754 6.955 17.927 1.00 77.38 94 PRO A O 1
ATOM 705 N N . PRO A 1 95 ? -12.516 5.304 17.049 1.00 70.19 95 PRO A N 1
ATOM 706 C CA . PRO A 1 95 ? -11.837 4.990 18.307 1.00 70.19 95 PRO A CA 1
ATOM 707 C C . PRO A 1 95 ? -10.971 6.139 18.845 1.00 70.19 95 PRO A C 1
ATOM 709 O O . PRO A 1 95 ? -11.054 6.449 20.035 1.00 70.19 95 PRO A O 1
ATOM 712 N N . LEU A 1 96 ? -10.186 6.798 17.987 1.00 71.56 96 LEU A N 1
ATOM 713 C CA . LEU A 1 96 ? -9.281 7.879 18.381 1.00 71.56 96 LEU A CA 1
ATOM 714 C C . LEU A 1 96 ? -10.045 9.134 18.823 1.00 71.56 96 LEU A C 1
ATOM 716 O O . LEU A 1 96 ? -9.725 9.706 19.862 1.00 71.56 96 LEU A O 1
ATOM 720 N N . GLY A 1 97 ? -11.103 9.522 18.105 1.00 70.75 97 GLY A N 1
ATOM 721 C CA . GLY A 1 97 ? -11.950 10.660 18.479 1.00 70.75 97 GLY A CA 1
ATOM 722 C C . GLY A 1 97 ? -12.633 10.473 19.838 1.00 70.75 97 GLY A C 1
ATOM 723 O O . GLY A 1 97 ? -12.698 11.408 20.638 1.00 70.75 97 GLY A O 1
ATOM 724 N N . ARG A 1 98 ? -13.072 9.243 20.151 1.00 67.56 98 ARG A N 1
ATOM 725 C CA . ARG A 1 98 ? -13.611 8.908 21.480 1.00 67.56 98 ARG A CA 1
ATOM 726 C C . ARG A 1 98 ? -12.559 9.025 22.581 1.00 67.56 98 ARG A C 1
ATOM 728 O O . ARG A 1 98 ? -12.884 9.525 23.653 1.00 67.56 98 ARG A O 1
ATOM 735 N N . TRP A 1 99 ? -11.323 8.597 22.325 1.00 62.69 99 TRP A N 1
ATOM 736 C CA . TRP A 1 99 ? -10.224 8.724 23.285 1.00 62.69 99 TRP A CA 1
ATOM 737 C C . TRP A 1 99 ? -9.845 10.189 23.538 1.00 62.69 99 TRP A C 1
ATOM 739 O O . TRP A 1 99 ? -9.780 10.605 24.691 1.00 62.69 99 TRP A O 1
ATOM 749 N N . VAL A 1 100 ? -9.684 11.000 22.486 1.00 66.94 100 VAL A N 1
ATOM 750 C CA . VAL A 1 100 ? -9.372 12.437 22.623 1.00 66.94 100 VAL A CA 1
ATOM 751 C C . VAL A 1 100 ? -10.450 13.155 23.439 1.00 66.94 100 VAL A C 1
ATOM 753 O O . VAL A 1 100 ? -10.130 13.916 24.349 1.00 66.94 100 VAL A O 1
ATOM 756 N N . GLY A 1 101 ? -11.730 12.851 23.199 1.00 64.69 101 GLY A N 1
ATOM 757 C CA . GLY A 1 101 ? -12.835 13.415 23.978 1.00 64.69 101 GLY A CA 1
ATOM 758 C C . GLY A 1 101 ? -12.832 13.041 25.469 1.00 64.69 101 GLY A C 1
ATOM 759 O O . GLY A 1 101 ? -13.429 13.762 26.262 1.00 64.69 101 GLY A O 1
ATOM 760 N N . GLN A 1 102 ? -12.171 11.945 25.857 1.00 62.97 102 GLN A N 1
ATOM 761 C CA . GLN A 1 102 ? -11.993 11.537 27.258 1.00 62.97 102 GLN A CA 1
ATOM 762 C C . GLN A 1 102 ? -10.757 12.155 27.918 1.00 62.97 102 GLN A C 1
ATOM 764 O O . GLN A 1 102 ? -10.709 12.212 29.138 1.00 62.97 102 GLN A O 1
ATOM 769 N N . VAL A 1 103 ? -9.757 12.569 27.137 1.00 64.31 103 VAL A N 1
ATOM 770 C CA . VAL A 1 103 ? -8.529 13.205 27.647 1.00 64.31 103 VAL A CA 1
ATOM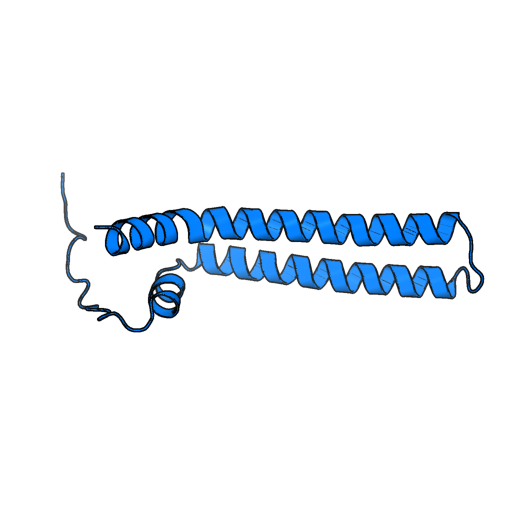 771 C C . VAL A 1 103 ? -8.706 14.715 27.819 1.00 64.31 103 VAL A C 1
ATOM 773 O O . VAL A 1 103 ? -8.081 15.312 28.687 1.00 64.31 103 VAL A O 1
ATOM 776 N N . VAL A 1 104 ? -9.540 15.338 26.981 1.00 66.44 104 VAL A N 1
ATOM 777 C CA . VAL A 1 104 ? -9.774 16.794 26.982 1.00 66.44 104 VAL A CA 1
ATOM 778 C C . VAL A 1 104 ? -10.886 17.218 27.962 1.00 66.44 104 VAL A C 1
ATOM 780 O O . VAL A 1 104 ? -11.020 18.406 28.248 1.00 66.44 104 VAL A O 1
ATOM 783 N N . ARG A 1 105 ? -11.677 16.272 28.484 1.00 51.34 105 ARG A N 1
ATOM 784 C CA . ARG A 1 105 ? -12.655 16.500 29.565 1.00 51.34 105 ARG A CA 1
ATOM 785 C C . ARG A 1 105 ? -12.070 16.105 30.910 1.00 51.34 105 ARG A C 1
ATOM 787 O O . ARG A 1 105 ? -12.387 16.812 31.888 1.00 51.34 105 ARG A O 1
#

Radius of gyration: 21.72 Å; Cα contacts (8 Å, |Δi|>4): 34; chains: 1; bounding box: 60×27×55 Å

Mean predicted aligned error: 9.98 Å

Secondary structure (DSSP, 8-state):
--------------SS-HHHHHHTT--HHHHHHHHHHHHHHHHHHHHHHHHHHHHHHH-SS--HHHHHHHHHHHHHHHHHHHHHHHHHHHHHHHHHHHHHHHH--

Sequence (105 aa):
MENAETLSFPYRCRSHCPFGCLVARLTRWEWAILLLTIGSVIAAEVMNTAVEIVVDLAQPNFHPLAGMAKDVAAGAVLVTAIQAVLVGIVIFGPPLGRWVGQVVR

Solvent-accessible surface area (backbone atoms only — not comparable to full-atom values): 6267 Å² total; per-residue (Å²): 140,77,89,86,81,90,69,79,83,92,66,85,78,74,88,79,54,72,65,63,62,55,65,71,68,58,50,75,64,57,49,51,51,50,54,50,42,54,48,49,40,53,51,36,48,54,49,33,53,51,49,47,52,52,45,46,71,74,44,82,58,97,44,76,69,55,52,52,52,46,53,51,38,53,48,54,34,51,54,43,48,51,51,39,52,52,52,48,46,66,69,46,39,67,62,48,54,56,49,51,62,64,73,77,105

Nearest PDB structures (foldseek):
  4d2e-assembly1_B  TM=8.540E-01  e=3.286E-03  Escherichia coli K-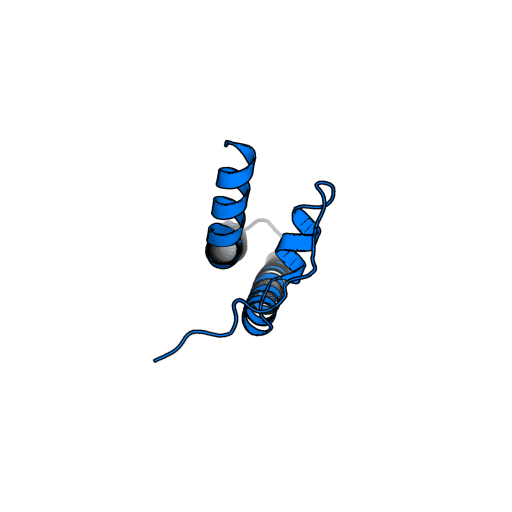12
  4uxz-assembly1_C  TM=8.574E-01  e=5.303E-03  Escherichia coli K-12
  4brr-assembly1_B  TM=7.573E-01  e=2.294E-03  Escherichia coli K-12
  4d2e-assembly1_C  TM=8.660E-01  e=1.024E-02  Escherichia coli K-12
  5d6i-assembly1_C  TM=8.632E-01  e=9.647E-03  Escherichia coli

Foldseek 3Di:
DDDDPVPDPPCPVPDDCLPVVLVVPDDPVLVVVLVVLVVQLVVLVVVLVVLLVVLCVVDVDDDPVSVVSSVVSVVSSVVSVVVSVVSCCVSRVVVVVVVVVVVVD

pLDDT: mean 80.35, std 19.21, range [34.88, 97.88]